Protein AF-W7W4B9-F1 (afdb_monomer_lite)

pLDDT: mean 81.24, std 14.39, range [25.38, 95.19]

Radius of gyration: 18.55 Å; chains: 1; bounding box: 47×43×53 Å

Structure (mmCIF, N/CA/C/O backbone):
data_AF-W7W4B9-F1
#
_entry.id   AF-W7W4B9-F1
#
loop_
_atom_site.group_PDB
_atom_site.id
_atom_site.type_symbol
_atom_site.label_atom_id
_atom_site.label_alt_id
_atom_site.label_comp_id
_atom_site.label_asym_id
_atom_site.label_entity_id
_atom_site.label_seq_id
_atom_site.pdbx_PDB_ins_code
_atom_site.Cartn_x
_atom_site.Cartn_y
_atom_site.Cartn_z
_atom_site.occupancy
_atom_site.B_iso_or_equiv
_atom_site.auth_seq_id
_atom_site.auth_comp_id
_atom_site.auth_asym_id
_atom_site.auth_atom_id
_atom_site.pdbx_PDB_model_num
ATOM 1 N N . MET A 1 1 ? 19.161 1.491 -32.763 1.00 29.70 1 MET A N 1
ATOM 2 C CA . MET A 1 1 ? 19.011 2.708 -31.947 1.00 29.70 1 MET A CA 1
ATOM 3 C C . MET A 1 1 ? 19.529 2.311 -30.584 1.00 29.70 1 MET A C 1
ATOM 5 O O . MET A 1 1 ? 18.905 1.480 -29.947 1.00 29.70 1 MET A O 1
ATOM 9 N N . PHE A 1 2 ? 20.767 2.697 -30.282 1.00 25.38 2 PHE A N 1
ATOM 10 C CA . PHE A 1 2 ? 21.429 2.373 -29.024 1.00 25.38 2 PHE A CA 1
ATOM 11 C C . PHE A 1 2 ? 21.145 3.534 -28.080 1.00 25.38 2 PHE A C 1
ATOM 13 O O . PHE A 1 2 ? 21.548 4.654 -28.385 1.00 25.38 2 PHE A O 1
ATOM 20 N N . GLU A 1 3 ? 20.427 3.277 -26.997 1.00 25.70 3 GLU A N 1
ATOM 21 C CA . GLU A 1 3 ? 20.441 4.154 -25.831 1.00 25.70 3 GLU A CA 1
ATOM 22 C C . GLU A 1 3 ? 21.379 3.499 -24.828 1.00 25.70 3 GLU A C 1
ATOM 24 O O . GLU A 1 3 ? 21.039 2.543 -24.136 1.00 25.70 3 GLU A O 1
ATOM 29 N N . THR A 1 4 ? 22.627 3.950 -24.873 1.00 36.91 4 THR A N 1
ATOM 30 C CA . THR A 1 4 ? 23.573 3.765 -23.786 1.00 36.91 4 THR A CA 1
ATOM 31 C C . THR A 1 4 ? 23.252 4.853 -22.773 1.00 36.91 4 THR A C 1
ATOM 33 O O . THR A 1 4 ? 23.400 6.027 -23.109 1.00 36.91 4 THR A O 1
ATOM 36 N N . ASP A 1 5 ? 22.843 4.483 -21.564 1.00 36.72 5 ASP A N 1
ATOM 37 C CA . ASP A 1 5 ? 22.956 5.380 -20.415 1.00 36.72 5 ASP A CA 1
ATOM 38 C C . ASP A 1 5 ? 24.020 4.803 -19.474 1.00 36.72 5 ASP A C 1
ATOM 40 O O . ASP A 1 5 ? 23.770 3.986 -18.588 1.00 36.72 5 ASP A O 1
ATOM 44 N N . GLU A 1 6 ? 25.271 5.145 -19.781 1.00 41.75 6 GLU A N 1
ATOM 45 C CA . GLU A 1 6 ? 26.378 5.038 -18.845 1.00 41.75 6 GLU A CA 1
ATOM 46 C C . GLU A 1 6 ? 26.352 6.293 -17.966 1.00 41.75 6 GLU A C 1
ATOM 48 O O . GLU A 1 6 ? 26.607 7.381 -18.474 1.00 41.75 6 GLU A O 1
ATOM 53 N N . GLN A 1 7 ? 26.192 6.091 -16.649 1.00 44.69 7 GLN A N 1
ATOM 54 C CA . GLN A 1 7 ? 26.568 6.983 -15.531 1.00 44.69 7 GLN A CA 1
ATOM 55 C C . GLN A 1 7 ? 25.409 7.645 -14.758 1.00 44.69 7 GLN A C 1
ATOM 57 O O . GLN A 1 7 ? 25.244 8.858 -14.814 1.00 44.69 7 GLN A O 1
ATOM 62 N N . GLN A 1 8 ? 24.792 6.906 -13.822 1.00 41.62 8 GLN A N 1
ATOM 63 C CA . GLN A 1 8 ? 25.081 7.089 -12.384 1.00 41.62 8 GLN A CA 1
ATOM 64 C C . GLN A 1 8 ? 24.391 6.047 -11.482 1.00 41.62 8 GLN A C 1
ATOM 66 O O . GLN A 1 8 ? 23.192 6.067 -11.256 1.00 41.62 8 GLN A O 1
ATOM 71 N N . ARG A 1 9 ? 25.260 5.204 -10.906 1.00 48.41 9 ARG A N 1
ATOM 72 C CA . ARG A 1 9 ? 25.080 4.162 -9.882 1.00 48.41 9 ARG A CA 1
ATOM 73 C C . ARG A 1 9 ? 24.257 2.927 -10.260 1.00 48.41 9 ARG A C 1
ATOM 75 O O . ARG A 1 9 ? 23.135 3.035 -10.735 1.00 48.41 9 ARG A O 1
ATOM 82 N N . PRO A 1 10 ? 24.770 1.734 -9.917 1.00 49.38 10 PRO A N 1
ATOM 83 C CA . PRO A 1 10 ? 23.885 0.618 -9.703 1.00 49.38 10 PRO A CA 1
ATOM 84 C C . PRO A 1 10 ? 23.052 0.909 -8.460 1.00 49.38 10 PRO A C 1
ATOM 86 O O . PRO A 1 10 ? 23.554 0.856 -7.336 1.00 49.38 10 PRO A O 1
ATOM 89 N N . THR A 1 11 ? 21.799 1.285 -8.647 1.00 60.88 11 THR A N 1
ATOM 90 C CA . THR A 1 11 ? 20.880 1.385 -7.527 1.00 60.88 11 THR A CA 1
ATOM 91 C C . THR A 1 11 ? 20.376 -0.018 -7.244 1.00 60.88 11 THR A C 1
ATOM 93 O O . THR A 1 11 ? 19.627 -0.610 -8.016 1.00 60.88 11 THR A O 1
ATOM 96 N N . GLU A 1 12 ? 20.845 -0.584 -6.134 1.00 68.38 12 GLU A N 1
ATOM 97 C CA . GLU A 1 12 ? 20.087 -1.643 -5.489 1.00 68.38 12 GLU A CA 1
ATOM 98 C C . GLU A 1 12 ? 18.736 -1.047 -5.097 1.00 68.38 12 GLU A C 1
ATOM 100 O O . GLU A 1 12 ? 18.653 -0.117 -4.292 1.00 68.38 12 GLU A O 1
ATOM 105 N N . VAL A 1 13 ? 17.677 -1.549 -5.711 1.00 71.31 13 VAL A N 1
ATOM 106 C CA . VAL A 1 13 ? 16.309 -1.141 -5.436 1.00 71.31 13 VAL A CA 1
ATOM 107 C C . VAL A 1 13 ? 15.611 -2.293 -4.745 1.00 71.31 13 VAL A C 1
ATOM 109 O O . VAL A 1 13 ? 15.636 -3.429 -5.216 1.00 71.31 13 VAL A O 1
ATOM 112 N N . VAL A 1 14 ? 14.961 -1.978 -3.627 1.00 71.62 14 VAL A N 1
ATOM 113 C CA . VAL A 1 14 ? 14.096 -2.911 -2.916 1.00 71.62 14 VAL A CA 1
ATOM 114 C C . VAL A 1 14 ? 12.692 -2.340 -2.872 1.00 71.62 14 VAL A C 1
ATOM 116 O O . VAL A 1 14 ? 12.468 -1.263 -2.318 1.00 71.62 14 VAL A O 1
ATOM 119 N N . HIS A 1 15 ? 11.733 -3.081 -3.412 1.00 77.88 15 HIS A N 1
ATOM 120 C CA . HIS A 1 15 ? 10.319 -2.770 -3.266 1.00 77.88 15 HIS A CA 1
ATOM 121 C C . HIS A 1 15 ? 9.673 -3.772 -2.322 1.00 77.88 15 HIS A C 1
ATOM 123 O O . HIS A 1 15 ? 9.819 -4.980 -2.489 1.00 77.88 15 HIS A O 1
ATOM 129 N N . PHE A 1 16 ? 8.934 -3.257 -1.342 1.00 79.88 16 PHE A N 1
ATOM 130 C CA . PHE A 1 16 ? 8.068 -4.057 -0.488 1.00 79.88 16 PHE A CA 1
ATOM 131 C C . PHE A 1 16 ? 6.633 -3.593 -0.661 1.00 79.88 16 PHE A C 1
ATOM 133 O O . PHE A 1 16 ? 6.314 -2.430 -0.417 1.00 79.88 16 PHE A O 1
ATOM 140 N N . GLN A 1 17 ? 5.765 -4.523 -1.034 1.00 83.81 17 GLN A N 1
ATOM 141 C CA . GLN A 1 17 ? 4.332 -4.290 -1.140 1.00 83.81 17 GLN A CA 1
ATOM 142 C C . GLN A 1 17 ? 3.583 -5.323 -0.313 1.00 83.81 17 GLN A C 1
ATOM 144 O O . GLN A 1 17 ? 4.064 -6.434 -0.086 1.00 83.81 17 GLN A O 1
ATOM 149 N N . MET A 1 18 ? 2.399 -4.947 0.159 1.00 87.88 18 MET A N 1
ATOM 150 C CA . MET A 1 18 ? 1.516 -5.860 0.869 1.00 87.88 18 MET A CA 1
ATOM 151 C C . MET A 1 18 ? 0.245 -6.071 0.060 1.00 87.88 18 MET A C 1
ATOM 153 O O . MET A 1 18 ? -0.570 -5.152 -0.055 1.00 87.88 18 MET A O 1
ATOM 157 N N . ALA A 1 19 ? 0.085 -7.296 -0.433 1.00 90.88 19 ALA A N 1
ATOM 158 C CA . ALA A 1 19 ? -1.160 -7.777 -1.001 1.00 90.88 19 ALA A CA 1
ATOM 159 C C . ALA A 1 19 ? -2.086 -8.290 0.103 1.00 90.88 19 ALA A C 1
ATOM 161 O O . ALA A 1 19 ? -1.649 -8.866 1.103 1.00 90.88 19 ALA A O 1
ATOM 162 N N . VAL A 1 20 ? -3.379 -8.065 -0.088 1.00 92.62 20 VAL A N 1
ATOM 163 C CA . VAL A 1 20 ? -4.467 -8.543 0.759 1.00 92.62 20 VAL A CA 1
ATOM 164 C C . VAL A 1 20 ? -5.128 -9.691 0.009 1.00 92.62 20 VAL A C 1
ATOM 166 O O . VAL A 1 20 ? -5.911 -9.483 -0.919 1.00 92.62 20 VAL A O 1
ATOM 169 N N . VAL A 1 21 ? -4.771 -10.909 0.404 1.00 92.94 21 VAL A N 1
ATOM 170 C CA . VAL A 1 21 ? -5.134 -12.146 -0.295 1.00 92.94 21 VAL A CA 1
ATOM 171 C C . VAL A 1 21 ? -6.202 -12.877 0.521 1.00 92.94 21 VAL A C 1
ATOM 173 O O . VAL A 1 21 ? -6.008 -13.040 1.725 1.00 92.94 21 VAL A O 1
ATOM 176 N N . PRO A 1 22 ? -7.325 -13.313 -0.076 1.00 93.31 22 PRO A N 1
ATOM 177 C CA . PRO A 1 22 ? -8.283 -14.189 0.599 1.00 93.31 22 PRO A CA 1
ATOM 178 C C . PRO A 1 22 ? -7.592 -15.416 1.206 1.00 93.31 22 PRO A C 1
ATOM 180 O O . PRO A 1 22 ? -6.708 -15.996 0.578 1.00 93.31 22 PRO A O 1
ATOM 183 N N . GLU A 1 23 ? -7.967 -15.798 2.428 1.00 91.56 23 GLU A N 1
ATOM 184 C CA . GLU A 1 23 ? -7.277 -16.869 3.168 1.00 91.56 23 GLU A CA 1
ATOM 185 C C . GLU A 1 23 ? -7.278 -18.209 2.410 1.00 91.56 23 GLU A C 1
ATOM 187 O O . GLU A 1 23 ? -6.280 -18.920 2.410 1.00 91.56 23 GLU A O 1
ATOM 192 N N . ASP A 1 24 ? -8.353 -18.502 1.677 1.00 91.56 24 ASP A N 1
ATOM 193 C CA . ASP A 1 24 ? -8.513 -19.696 0.841 1.00 91.56 24 ASP A CA 1
ATOM 194 C C . ASP A 1 24 ? -7.616 -19.718 -0.407 1.00 91.56 24 ASP A C 1
ATOM 196 O O . ASP A 1 24 ? -7.417 -20.776 -0.996 1.00 91.56 24 ASP A O 1
ATOM 200 N N . LYS A 1 25 ? -7.063 -18.568 -0.805 1.00 89.19 25 LYS A N 1
ATOM 201 C CA . LYS A 1 25 ? -6.185 -18.421 -1.979 1.00 89.19 25 LYS A CA 1
ATOM 202 C C . LYS A 1 25 ? -4.719 -18.216 -1.620 1.00 89.19 25 LYS A C 1
ATOM 204 O O . LYS A 1 25 ? -3.883 -18.113 -2.515 1.00 89.19 25 LYS A O 1
ATOM 209 N N . ALA A 1 26 ? -4.395 -18.139 -0.331 1.00 87.25 26 ALA A N 1
ATOM 210 C CA . ALA A 1 26 ? -3.042 -17.855 0.129 1.00 87.25 26 ALA A CA 1
ATOM 211 C C . ALA A 1 26 ? -2.035 -18.934 -0.307 1.00 87.25 26 ALA A C 1
ATOM 213 O O . ALA A 1 26 ? -0.917 -18.603 -0.694 1.00 87.25 26 ALA A O 1
ATOM 214 N N . ASP A 1 27 ? -2.451 -20.203 -0.301 1.00 85.69 27 ASP A N 1
ATOM 215 C CA . ASP A 1 27 ? -1.599 -21.341 -0.670 1.00 85.69 27 ASP A CA 1
ATOM 216 C C . ASP A 1 27 ? -1.374 -21.464 -2.189 1.00 85.69 27 ASP A C 1
ATOM 218 O O . ASP A 1 27 ? -0.415 -22.097 -2.629 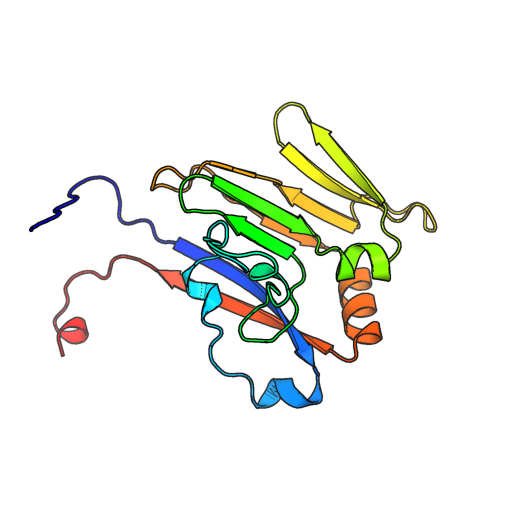1.00 85.69 27 ASP A O 1
ATOM 222 N N . GLU A 1 28 ? -2.235 -20.844 -3.000 1.00 86.06 28 GLU A N 1
ATOM 223 C CA . GLU A 1 28 ? -2.162 -20.846 -4.470 1.00 86.06 28 GLU A CA 1
ATOM 224 C C . GLU A 1 28 ? -1.475 -19.588 -5.025 1.00 86.06 28 GLU A C 1
ATOM 226 O O . GLU A 1 28 ? -1.462 -19.351 -6.236 1.00 86.06 28 GLU A O 1
ATOM 231 N N . LEU A 1 29 ? -0.922 -18.750 -4.144 1.00 83.12 29 LEU A N 1
ATOM 232 C CA . LEU A 1 29 ? -0.369 -17.464 -4.530 1.00 83.12 29 LEU A CA 1
ATOM 233 C C . LEU A 1 29 ? 0.903 -17.631 -5.376 1.00 83.12 29 LEU A C 1
ATOM 235 O O . LEU A 1 29 ? 1.907 -18.190 -4.933 1.00 83.12 29 LEU A O 1
ATOM 239 N N . GLY A 1 30 ? 0.853 -17.103 -6.599 1.00 80.12 30 GLY A N 1
ATOM 240 C CA . GLY A 1 30 ? 2.007 -16.986 -7.485 1.00 80.12 30 GLY A CA 1
ATOM 241 C C . GLY A 1 30 ? 2.908 -15.792 -7.154 1.00 80.12 30 GLY A C 1
ATOM 242 O O . GLY A 1 30 ? 2.782 -15.141 -6.118 1.00 80.12 30 GLY A O 1
ATOM 243 N N . VAL A 1 31 ? 3.826 -15.486 -8.069 1.00 78.31 31 VAL A N 1
ATOM 244 C CA . VAL A 1 31 ? 4.630 -14.258 -8.001 1.00 78.31 31 VAL A CA 1
ATOM 245 C C . VAL A 1 31 ? 3.745 -13.073 -8.391 1.00 78.31 31 VAL A C 1
ATOM 247 O O . VAL A 1 31 ? 3.022 -13.156 -9.378 1.00 78.31 31 VAL A O 1
ATOM 250 N N . LEU A 1 32 ? 3.787 -11.998 -7.602 1.00 79.94 32 LEU A N 1
ATOM 251 C CA . LEU A 1 32 ? 3.046 -10.765 -7.878 1.00 79.94 32 LEU A CA 1
ATOM 252 C C . LEU A 1 32 ? 3.890 -9.851 -8.773 1.00 79.94 32 LEU A C 1
ATOM 254 O O . LEU A 1 32 ? 4.967 -9.415 -8.353 1.00 79.94 32 LEU A O 1
ATOM 258 N N . ASP A 1 33 ? 3.403 -9.560 -9.978 1.00 70.38 33 ASP A N 1
ATOM 259 C CA . ASP A 1 33 ? 4.153 -8.839 -11.018 1.00 70.38 33 ASP A CA 1
ATOM 260 C C . ASP A 1 33 ? 4.406 -7.366 -10.647 1.00 70.38 33 ASP A C 1
ATOM 262 O O . ASP A 1 33 ? 5.462 -6.800 -10.942 1.00 70.38 33 ASP A O 1
ATOM 266 N N . GLU A 1 34 ? 3.476 -6.744 -9.921 1.00 73.25 34 GLU A N 1
ATOM 267 C CA . GLU A 1 34 ? 3.523 -5.333 -9.517 1.00 73.25 34 GLU A CA 1
ATOM 268 C C . GLU A 1 34 ? 4.657 -5.028 -8.528 1.00 73.25 34 GLU A C 1
ATOM 270 O O . GLU A 1 34 ? 5.056 -3.870 -8.355 1.00 73.25 34 GLU A O 1
ATOM 275 N N . ALA A 1 35 ? 5.243 -6.064 -7.920 1.00 62.66 35 ALA A N 1
ATOM 276 C CA . ALA A 1 35 ? 6.419 -5.925 -7.074 1.00 62.66 35 ALA A CA 1
ATOM 277 C C . ALA A 1 35 ? 7.619 -5.359 -7.849 1.00 62.66 35 ALA A C 1
ATOM 279 O O . ALA A 1 35 ? 8.387 -4.588 -7.274 1.00 62.66 35 ALA A O 1
ATOM 280 N N . ALA A 1 36 ? 7.746 -5.667 -9.147 1.00 61.50 36 ALA A N 1
ATOM 281 C CA . ALA A 1 36 ? 8.843 -5.184 -9.987 1.00 61.50 36 ALA A CA 1
ATOM 282 C C . ALA A 1 36 ? 8.808 -3.665 -10.207 1.00 61.50 36 ALA A C 1
ATOM 284 O O . ALA A 1 36 ? 9.855 -3.027 -10.271 1.00 61.50 36 ALA A O 1
ATOM 285 N N . GLY A 1 37 ? 7.608 -3.082 -10.296 1.00 64.50 37 GLY A N 1
ATOM 286 C CA . GLY A 1 37 ? 7.424 -1.643 -10.501 1.00 64.50 37 GLY A CA 1
ATOM 287 C C . GLY A 1 37 ? 7.326 -0.829 -9.212 1.00 64.50 37 GLY A C 1
ATOM 288 O O . GLY A 1 37 ? 7.276 0.397 -9.272 1.00 64.50 37 GLY A O 1
ATOM 289 N N . GLY A 1 38 ? 7.220 -1.474 -8.045 1.00 72.62 38 GLY A N 1
ATOM 290 C CA . GLY A 1 38 ? 7.030 -0.757 -6.780 1.00 72.62 38 GLY A CA 1
ATOM 291 C C . GLY A 1 38 ? 5.670 -0.044 -6.651 1.00 72.62 38 GLY A C 1
ATOM 292 O O . GLY A 1 38 ? 5.399 0.559 -5.609 1.00 72.62 38 GLY A O 1
ATOM 293 N N . VAL A 1 39 ? 4.790 -0.164 -7.652 1.00 80.69 39 VAL A N 1
ATOM 294 C CA . VAL A 1 39 ? 3.498 0.520 -7.739 1.00 80.69 39 VAL A CA 1
ATOM 295 C C . VAL A 1 39 ? 2.341 -0.441 -7.982 1.00 80.69 39 VAL A C 1
ATOM 297 O O . VAL A 1 39 ? 2.478 -1.389 -8.743 1.00 80.69 39 VAL A O 1
ATOM 300 N N . VAL A 1 40 ? 1.183 -0.146 -7.387 1.00 85.81 40 VAL A N 1
ATOM 301 C CA . VAL A 1 40 ? -0.092 -0.822 -7.688 1.00 85.81 40 VAL A CA 1
ATOM 302 C C . VAL A 1 40 ? -0.581 -0.452 -9.093 1.00 85.81 40 VAL A C 1
ATOM 304 O O . VAL A 1 40 ? -1.211 -1.248 -9.778 1.00 85.81 40 VAL A O 1
ATOM 307 N N . ALA A 1 41 ? -0.313 0.774 -9.545 1.00 84.75 41 ALA A N 1
ATOM 308 C CA . ALA A 1 41 ? -0.661 1.195 -10.895 1.00 84.75 41 ALA A CA 1
ATOM 309 C C . ALA A 1 41 ? 0.411 2.099 -11.501 1.00 84.75 41 ALA A C 1
ATOM 311 O O . ALA A 1 41 ? 0.922 3.011 -10.851 1.00 84.75 41 ALA A O 1
ATOM 312 N N . TYR A 1 42 ? 0.707 1.868 -12.778 1.00 80.38 42 TYR A N 1
ATOM 313 C CA . TYR A 1 42 ? 1.674 2.650 -13.533 1.00 80.38 42 TYR A CA 1
ATOM 314 C C . TYR A 1 42 ? 0.976 3.543 -14.564 1.00 80.38 42 TYR A C 1
ATOM 316 O O . TYR A 1 42 ? 0.208 3.072 -15.401 1.00 80.38 42 TYR A O 1
ATOM 324 N N . SER A 1 43 ? 1.308 4.831 -14.524 1.00 77.75 43 SER A N 1
ATOM 325 C CA . SER A 1 43 ? 0.855 5.899 -15.414 1.00 77.75 43 SER A CA 1
ATOM 326 C C . SER A 1 43 ? -0.655 6.179 -15.397 1.00 77.75 43 SER A C 1
ATOM 328 O O . SER A 1 43 ? -1.456 5.501 -14.751 1.00 77.75 43 SER A O 1
ATOM 330 N N . VAL A 1 44 ? -1.053 7.253 -16.082 1.00 80.81 44 VAL A N 1
ATOM 331 C CA . VAL A 1 44 ? -2.462 7.557 -16.351 1.00 80.81 44 VAL A CA 1
ATOM 332 C C . VAL A 1 44 ? -2.912 6.699 -17.538 1.00 80.81 44 VAL A C 1
ATOM 334 O O . VAL A 1 44 ? -2.246 6.707 -18.577 1.00 80.81 44 VAL A O 1
ATOM 337 N N . PRO A 1 45 ? -4.059 6.001 -17.453 1.00 80.56 45 PRO A N 1
ATOM 338 C CA . PRO A 1 45 ? -4.613 5.297 -18.601 1.00 80.56 45 PRO A CA 1
ATOM 339 C C . PRO A 1 45 ? -4.772 6.234 -19.806 1.00 80.56 45 PRO A C 1
ATOM 341 O O . PRO A 1 45 ? -5.403 7.288 -19.709 1.00 80.56 45 PRO A O 1
ATOM 344 N N . THR A 1 46 ? -4.230 5.848 -20.963 1.00 81.12 46 THR A N 1
ATOM 345 C CA . THR A 1 46 ? -4.452 6.586 -22.214 1.00 81.12 46 THR A CA 1
ATOM 346 C C . THR A 1 46 ? -5.806 6.186 -22.792 1.00 81.12 46 THR A C 1
ATOM 348 O O . THR A 1 46 ? -5.991 5.052 -23.231 1.00 81.12 46 THR A O 1
ATOM 351 N N . LEU A 1 47 ? -6.769 7.110 -22.785 1.00 85.81 47 LEU A N 1
ATOM 352 C CA . LEU A 1 47 ? -8.152 6.855 -23.196 1.00 85.81 47 LEU A CA 1
ATOM 353 C C . LEU A 1 47 ? -8.492 7.692 -24.435 1.00 85.81 47 LEU A C 1
ATOM 355 O O . LEU A 1 47 ? -8.350 8.912 -24.427 1.00 85.81 47 LEU A O 1
ATOM 359 N N . GLY A 1 48 ? -8.970 7.042 -25.494 1.00 83.06 48 GLY A N 1
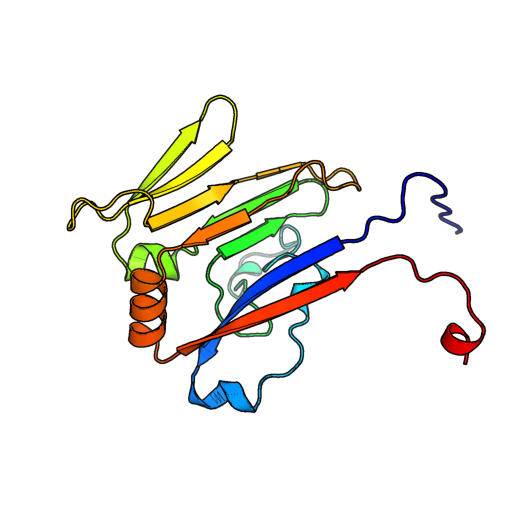ATOM 360 C CA . GLY A 1 48 ? -9.407 7.678 -26.744 1.00 83.06 48 GLY A CA 1
ATOM 361 C C . GLY A 1 48 ? -10.929 7.759 -26.917 1.00 83.06 48 GLY A C 1
ATOM 362 O O . GLY A 1 48 ? -11.409 8.383 -27.859 1.00 83.06 48 GLY A O 1
ATOM 363 N N . GLY A 1 49 ? -11.707 7.129 -26.032 1.00 88.75 49 GLY A N 1
ATOM 364 C CA . GLY A 1 49 ? -13.161 7.017 -26.145 1.00 88.75 49 GLY A CA 1
ATOM 365 C C . GLY A 1 49 ? -13.890 7.101 -24.804 1.00 88.75 49 GLY A C 1
ATOM 366 O O . GLY A 1 49 ? -13.354 6.765 -23.747 1.00 88.75 49 GLY A O 1
ATOM 367 N N . LYS A 1 50 ? -15.154 7.539 -24.844 1.00 89.31 50 LYS A N 1
ATOM 368 C CA . LYS A 1 50 ? -16.017 7.643 -23.658 1.00 89.31 50 LYS A CA 1
ATOM 369 C C . LYS A 1 50 ? -16.218 6.266 -23.013 1.00 89.31 50 LYS A C 1
ATOM 371 O O . LYS A 1 50 ? -16.616 5.324 -23.688 1.00 89.31 50 LYS A O 1
ATOM 376 N N . GLY A 1 51 ? -16.007 6.184 -21.699 1.00 87.69 51 GLY A N 1
ATOM 377 C CA . GLY A 1 51 ? -16.236 4.969 -20.908 1.00 87.69 51 GLY A CA 1
ATOM 378 C C . GLY A 1 51 ? -15.077 3.970 -20.898 1.00 87.69 51 GLY A C 1
ATOM 379 O O . GLY A 1 51 ? -15.208 2.914 -20.296 1.00 87.69 51 GLY A O 1
ATOM 380 N N . GLN A 1 52 ? -13.934 4.286 -21.511 1.00 87.19 52 GLN A N 1
ATOM 381 C CA . GLN A 1 52 ? -12.796 3.360 -21.578 1.00 87.19 52 GLN A CA 1
ATOM 382 C C . GLN A 1 52 ? -12.082 3.119 -20.234 1.00 87.19 52 GLN A C 1
ATOM 384 O O . GLN A 1 52 ? -11.325 2.164 -20.126 1.00 87.19 52 GLN A O 1
ATOM 389 N N . SER A 1 53 ? -12.353 3.921 -19.201 1.00 86.81 53 SER A N 1
ATOM 390 C CA . SER A 1 53 ? -11.871 3.695 -17.829 1.00 86.81 53 SER A CA 1
ATOM 391 C C . SER A 1 53 ? -12.876 2.988 -16.919 1.00 86.81 53 SER A C 1
ATOM 393 O O . SER A 1 53 ? -12.623 2.868 -15.727 1.00 86.81 53 SER A O 1
ATOM 395 N N . VAL A 1 54 ? -14.016 2.514 -17.438 1.00 88.50 54 VAL A N 1
ATOM 396 C CA . VAL A 1 54 ? -15.069 1.903 -16.601 1.00 88.50 54 VAL A CA 1
ATOM 397 C C . VAL A 1 54 ? -14.582 0.679 -15.817 1.00 88.50 54 VAL A C 1
ATOM 399 O O . VAL A 1 54 ? -15.075 0.420 -14.726 1.00 88.50 54 VAL A O 1
ATOM 402 N N . ASN A 1 55 ? -13.592 -0.034 -16.357 1.00 85.38 55 ASN A N 1
ATOM 403 C CA . ASN A 1 55 ? -13.001 -1.223 -15.745 1.00 85.38 55 ASN A CA 1
ATOM 404 C 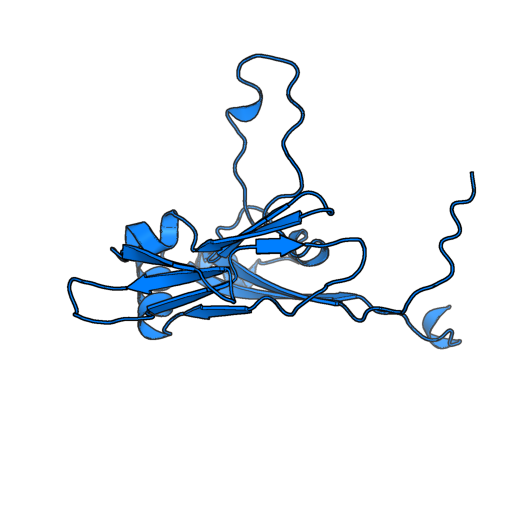C . ASN A 1 55 ? -11.616 -0.953 -15.138 1.00 85.38 55 ASN A C 1
ATOM 406 O O . ASN A 1 55 ? -10.895 -1.901 -14.849 1.00 85.38 55 ASN A O 1
ATOM 410 N N . PHE A 1 56 ? -11.200 0.311 -15.001 1.00 85.50 56 PHE A N 1
ATOM 411 C CA . PHE A 1 56 ? -9.920 0.618 -14.370 1.00 85.50 56 PHE A CA 1
ATOM 412 C C . PHE A 1 56 ? -10.015 0.329 -12.868 1.00 85.50 56 PHE A C 1
ATOM 414 O O . PHE A 1 56 ? -10.689 1.050 -12.132 1.00 85.50 56 PHE A O 1
ATOM 421 N N . ALA A 1 57 ? -9.349 -0.737 -12.436 1.00 86.38 57 ALA A N 1
ATOM 422 C CA . ALA A 1 57 ? -9.277 -1.168 -11.052 1.00 86.38 57 ALA A CA 1
ATOM 423 C C . ALA A 1 57 ? -7.803 -1.443 -10.718 1.00 86.38 57 ALA A C 1
ATOM 425 O O . ALA A 1 57 ? -7.274 -2.445 -11.184 1.00 86.38 57 ALA A O 1
ATOM 426 N N . PRO A 1 58 ? -7.113 -0.547 -9.990 1.00 87.50 58 PRO A N 1
ATOM 427 C CA . PRO A 1 58 ? -5.766 -0.837 -9.513 1.00 87.50 58 PRO A CA 1
ATOM 428 C C . PRO A 1 58 ? -5.818 -2.012 -8.527 1.00 87.50 58 PRO A C 1
ATOM 430 O O . PRO A 1 58 ? -6.696 -2.046 -7.658 1.00 87.50 58 PRO A O 1
ATOM 433 N N . ASP A 1 59 ? -4.896 -2.961 -8.664 1.00 88.62 59 ASP A N 1
ATOM 434 C CA . ASP A 1 59 ? -4.778 -4.155 -7.827 1.00 88.62 59 ASP A CA 1
ATOM 435 C C . ASP A 1 59 ? -3.333 -4.697 -7.842 1.00 88.62 59 ASP A C 1
ATOM 437 O O . ASP A 1 59 ? -2.452 -4.116 -8.472 1.00 88.62 59 ASP A O 1
ATOM 441 N N . LEU A 1 60 ? -3.071 -5.745 -7.061 1.00 86.81 60 LEU A N 1
ATOM 442 C CA . LEU A 1 60 ? -1.811 -6.488 -7.046 1.00 86.81 60 LEU A CA 1
ATOM 443 C C . LEU A 1 60 ? -2.067 -7.891 -7.595 1.00 86.81 60 LEU A C 1
ATOM 445 O O . LEU A 1 60 ? -2.441 -8.786 -6.834 1.00 86.81 60 LEU A O 1
ATOM 449 N N . SER A 1 61 ? -1.922 -8.079 -8.907 1.00 85.81 61 SER A N 1
ATOM 450 C CA . SER A 1 61 ? -2.192 -9.332 -9.621 1.00 85.81 61 SER A CA 1
ATOM 451 C C . SER A 1 61 ? -3.587 -9.898 -9.311 1.00 85.81 61 SER A C 1
ATOM 453 O O . SER A 1 61 ? -3.764 -11.092 -9.057 1.00 85.81 61 SER A O 1
ATOM 455 N N . GLY A 1 62 ? -4.595 -9.024 -9.282 1.00 86.75 62 GLY A N 1
ATOM 456 C CA . GLY A 1 62 ? -5.984 -9.343 -8.950 1.00 86.75 62 GLY A CA 1
ATOM 457 C C . GLY A 1 62 ? -6.317 -9.342 -7.452 1.00 86.75 62 GLY A C 1
ATOM 458 O O . GLY A 1 62 ? -7.461 -9.636 -7.088 1.00 86.75 62 GLY A O 1
ATOM 459 N N . TYR A 1 63 ? -5.360 -9.014 -6.579 1.00 90.12 63 TYR A N 1
ATOM 460 C CA . TYR A 1 63 ? -5.557 -8.915 -5.129 1.00 90.12 63 TYR A CA 1
ATOM 461 C C . TYR A 1 63 ? -5.608 -7.468 -4.632 1.00 90.12 63 TYR A C 1
ATOM 463 O O . TYR A 1 63 ? -5.084 -6.543 -5.245 1.00 90.12 63 TYR A O 1
ATOM 471 N N . ASP A 1 64 ? -6.243 -7.259 -3.479 1.00 91.75 64 ASP A N 1
ATOM 472 C CA . ASP A 1 64 ? -6.299 -5.936 -2.854 1.00 91.75 64 ASP A CA 1
ATOM 473 C C . ASP A 1 64 ? -4.926 -5.532 -2.279 1.00 91.75 64 ASP A C 1
ATOM 475 O O . ASP A 1 64 ? -4.012 -6.342 -2.143 1.00 91.75 64 ASP A O 1
ATOM 479 N N . TYR A 1 65 ? -4.785 -4.265 -1.895 1.00 92.25 65 TYR A N 1
ATOM 480 C CA . TYR A 1 65 ? -3.561 -3.698 -1.327 1.00 92.25 65 TYR A CA 1
ATOM 481 C C . TYR A 1 65 ? -3.869 -2.840 -0.096 1.00 92.25 65 TYR A C 1
ATOM 483 O O . TYR A 1 65 ? -4.971 -2.301 0.054 1.00 92.25 65 TYR A O 1
ATOM 491 N N . VAL A 1 66 ? -2.877 -2.679 0.785 1.00 93.00 66 VAL A N 1
ATOM 492 C CA . VAL A 1 66 ? -3.010 -1.807 1.969 1.00 93.00 66 VAL A CA 1
ATOM 493 C C . VAL A 1 66 ? -2.674 -0.353 1.636 1.00 93.00 66 VAL A C 1
ATOM 495 O O . VAL A 1 66 ? -3.428 0.554 1.983 1.00 93.00 66 VAL A O 1
ATOM 498 N N . VAL A 1 67 ? -1.563 -0.129 0.936 1.00 91.62 67 VAL A N 1
ATOM 499 C CA . VAL A 1 67 ? -1.101 1.197 0.505 1.00 91.62 67 VAL A CA 1
ATOM 500 C C . VAL A 1 67 ? -1.295 1.290 -1.004 1.00 91.62 67 VAL A C 1
ATOM 502 O O . VAL A 1 67 ? -0.752 0.470 -1.738 1.00 91.62 67 VAL A O 1
ATOM 505 N N . ALA A 1 68 ? -2.095 2.254 -1.456 1.00 90.44 68 ALA A N 1
ATOM 506 C CA . ALA A 1 68 ? -2.159 2.635 -2.859 1.00 90.44 68 ALA A CA 1
ATOM 507 C C . ALA A 1 68 ? -0.837 3.297 -3.233 1.00 90.44 68 ALA A C 1
ATOM 509 O O . ALA A 1 68 ? -0.477 4.318 -2.647 1.00 90.44 68 ALA A O 1
ATOM 510 N N . SER A 1 69 ? -0.141 2.744 -4.218 1.00 87.69 69 SER A N 1
ATOM 511 C CA . SER A 1 69 ? 1.012 3.381 -4.846 1.00 87.69 69 SER A CA 1
ATOM 512 C C . SER A 1 69 ? 0.770 3.530 -6.342 1.00 87.69 69 SER A C 1
ATOM 514 O O . SER A 1 69 ? 0.357 2.586 -7.016 1.00 87.69 69 SER A O 1
ATOM 516 N N . TRP A 1 70 ? 0.995 4.732 -6.862 1.00 87.44 70 TRP A N 1
ATOM 517 C CA . TRP A 1 70 ? 0.778 5.053 -8.269 1.00 87.44 70 TRP A CA 1
ATOM 518 C C . TRP A 1 70 ? 1.786 6.090 -8.758 1.00 87.44 70 TRP A C 1
ATOM 520 O O . TRP A 1 70 ? 2.167 6.982 -8.002 1.00 87.44 70 TRP A O 1
ATOM 530 N N . GLY A 1 71 ? 2.198 6.002 -10.020 1.00 84.75 71 GLY A N 1
ATOM 531 C CA . GLY A 1 71 ? 3.021 7.030 -10.655 1.00 84.75 71 GLY A CA 1
ATOM 532 C C . GLY A 1 71 ? 3.464 6.662 -12.060 1.00 84.75 71 GLY A C 1
ATOM 533 O O . GLY A 1 71 ? 3.078 5.621 -12.580 1.00 84.75 71 GLY A O 1
ATOM 534 N N . ASP A 1 72 ? 4.257 7.521 -12.687 1.00 79.44 72 ASP A N 1
ATOM 535 C CA . ASP A 1 72 ? 4.605 7.446 -14.114 1.00 79.44 72 ASP A CA 1
ATOM 536 C C . ASP A 1 72 ? 6.119 7.419 -14.383 1.00 79.44 72 ASP A C 1
ATOM 538 O O . ASP A 1 72 ? 6.564 7.631 -15.509 1.00 79.44 72 ASP A O 1
ATOM 542 N N . GLY A 1 73 ? 6.922 7.159 -13.349 1.00 72.50 73 GLY A N 1
ATOM 543 C CA . GLY A 1 73 ? 8.382 7.172 -13.433 1.00 72.50 73 GLY A CA 1
ATOM 544 C C . GLY A 1 73 ? 9.018 8.556 -13.325 1.00 72.50 73 GLY A C 1
ATOM 545 O O . GLY A 1 73 ? 10.230 8.612 -13.194 1.00 72.50 73 GLY A O 1
ATOM 546 N N . SER A 1 74 ? 8.245 9.648 -13.332 1.00 76.19 74 SER A N 1
ATOM 547 C CA . SER A 1 74 ? 8.732 10.987 -12.950 1.00 76.19 74 SER A CA 1
ATOM 548 C C . SER A 1 74 ? 8.323 11.342 -11.518 1.00 76.19 74 SER A C 1
ATOM 550 O O . SER A 1 74 ? 9.047 12.007 -10.772 1.00 76.19 74 SER A O 1
ATOM 552 N N . PHE A 1 75 ? 7.140 10.883 -11.116 1.00 79.88 75 PHE A N 1
ATOM 553 C CA . PHE A 1 75 ? 6.595 11.127 -9.791 1.00 79.88 75 PHE A CA 1
ATOM 554 C C . PHE A 1 75 ? 5.787 9.928 -9.310 1.00 79.88 75 PHE A C 1
ATOM 556 O O . PHE A 1 75 ? 5.018 9.341 -10.073 1.00 79.88 75 PHE A O 1
ATOM 563 N N . TYR A 1 76 ? 5.928 9.600 -8.028 1.00 84.44 76 TYR A N 1
ATOM 564 C CA . TYR A 1 76 ? 5.138 8.575 -7.357 1.00 84.44 76 TYR A CA 1
ATOM 565 C C . TYR A 1 76 ? 4.345 9.176 -6.202 1.00 84.44 76 TYR A C 1
ATOM 567 O O . TYR A 1 76 ? 4.820 10.048 -5.477 1.00 84.44 76 TYR A O 1
ATOM 575 N N . THR A 1 77 ? 3.124 8.687 -6.025 1.00 87.25 77 THR A N 1
ATOM 576 C CA . THR A 1 77 ? 2.231 9.028 -4.919 1.00 87.25 77 THR A CA 1
ATOM 577 C C . THR A 1 77 ? 1.877 7.767 -4.150 1.00 87.25 77 THR A C 1
ATOM 579 O O . THR A 1 77 ? 1.607 6.721 -4.741 1.00 87.25 77 THR A O 1
ATOM 582 N N . PHE A 1 78 ? 1.839 7.891 -2.830 1.00 89.31 78 PHE A N 1
ATOM 583 C CA . PHE A 1 78 ? 1.511 6.834 -1.896 1.00 89.31 78 PHE A CA 1
ATOM 584 C C . PHE A 1 78 ? 0.414 7.315 -0.948 1.00 89.31 78 PHE A C 1
ATOM 586 O O . PHE A 1 78 ? 0.459 8.427 -0.418 1.00 89.31 78 PHE A O 1
ATOM 593 N N . SER A 1 79 ? -0.584 6.474 -0.711 1.00 91.94 79 SER A N 1
ATOM 594 C CA . SER A 1 79 ? -1.652 6.752 0.244 1.00 91.94 79 SER A CA 1
ATOM 595 C C . SER A 1 79 ? -2.181 5.463 0.856 1.00 91.94 79 SER A C 1
ATOM 597 O O . SER A 1 79 ? -2.109 4.391 0.259 1.00 91.94 79 SER A O 1
ATOM 599 N N . LEU A 1 80 ? -2.737 5.538 2.064 1.00 93.44 80 LEU A N 1
ATOM 600 C CA . LEU A 1 80 ? -3.486 4.409 2.603 1.00 93.44 80 LEU A CA 1
ATOM 601 C C . LEU A 1 80 ? -4.718 4.179 1.720 1.00 93.44 80 LEU A C 1
ATOM 603 O O . LEU A 1 80 ? -5.443 5.126 1.412 1.00 93.44 80 LEU A O 1
ATOM 607 N N . SER A 1 81 ? -4.955 2.929 1.325 1.00 93.38 81 SER A N 1
ATOM 608 C CA . SER A 1 81 ? -6.092 2.570 0.479 1.00 93.38 81 SER A CA 1
ATOM 609 C C . SER A 1 81 ? -7.407 3.040 1.102 1.00 93.38 81 SER A C 1
ATOM 611 O O . SER A 1 81 ? -7.642 2.833 2.296 1.00 93.38 81 SER A O 1
ATOM 613 N N . GLU A 1 82 ? -8.292 3.615 0.283 1.00 91.50 82 GLU A N 1
ATOM 614 C CA . GLU A 1 82 ? -9.646 4.008 0.695 1.00 91.50 82 GLU A CA 1
ATOM 615 C C . GLU A 1 82 ? -10.391 2.858 1.359 1.00 91.50 82 GLU A C 1
ATOM 617 O O . GLU A 1 82 ? -10.982 3.019 2.425 1.00 91.50 82 GLU A O 1
ATOM 622 N N . LYS A 1 83 ? -10.239 1.650 0.810 1.00 92.56 83 LYS A N 1
ATOM 623 C CA . LYS A 1 83 ? -10.834 0.435 1.369 1.00 92.56 83 LYS A CA 1
ATOM 624 C C . LYS A 1 83 ? -10.366 0.157 2.802 1.00 92.56 83 LYS A C 1
ATOM 626 O O . LYS A 1 83 ? -11.118 -0.444 3.560 1.00 92.56 83 LYS A O 1
ATOM 631 N N . VAL A 1 84 ? -9.147 0.558 3.172 1.00 93.94 84 VAL A N 1
ATOM 632 C CA . VAL A 1 84 ? -8.565 0.308 4.499 1.00 93.94 84 VAL A CA 1
ATOM 633 C C . VAL A 1 84 ? -9.021 1.358 5.500 1.00 93.94 84 VAL A C 1
ATOM 635 O O . VAL A 1 84 ? -9.620 1.006 6.517 1.00 93.94 84 VAL A O 1
ATOM 638 N N . TRP A 1 85 ? -8.764 2.641 5.231 1.00 93.50 85 TRP A N 1
ATOM 639 C CA . TRP A 1 85 ? -9.074 3.687 6.208 1.00 93.50 85 TRP A CA 1
ATOM 640 C C . TRP A 1 85 ? -10.579 3.866 6.397 1.00 93.50 85 TRP A C 1
ATOM 642 O O . TRP A 1 85 ? -11.015 4.084 7.524 1.00 93.50 85 TRP A O 1
ATOM 652 N N . MET A 1 86 ? -11.387 3.671 5.347 1.00 94.06 86 MET A N 1
ATOM 653 C CA . MET A 1 86 ? -12.846 3.710 5.471 1.00 94.06 86 MET A CA 1
ATOM 654 C C . MET A 1 86 ? -13.380 2.526 6.281 1.00 94.06 86 MET A C 1
ATOM 656 O O . MET A 1 86 ? -14.245 2.716 7.131 1.00 94.06 86 MET A O 1
ATOM 660 N N . ALA A 1 87 ? -12.862 1.311 6.058 1.00 93.31 87 ALA A N 1
ATOM 661 C CA . ALA A 1 87 ? -13.301 0.127 6.802 1.00 93.31 87 ALA A CA 1
ATOM 662 C C . ALA A 1 87 ? -12.935 0.197 8.292 1.00 93.31 87 ALA A C 1
ATOM 664 O O . ALA A 1 87 ? -13.654 -0.341 9.131 1.00 93.31 87 ALA A O 1
ATOM 665 N N . LEU A 1 88 ? -11.821 0.853 8.619 1.00 92.75 88 LEU A N 1
ATOM 666 C CA . LEU A 1 88 ? -11.365 1.053 9.993 1.00 92.75 88 LEU A CA 1
ATOM 667 C C . LEU A 1 88 ? -11.902 2.339 10.639 1.00 92.75 88 LEU A C 1
ATOM 669 O O . LEU A 1 88 ? -11.676 2.538 11.825 1.00 92.75 88 LEU A O 1
ATOM 673 N N . GLY A 1 89 ? -12.615 3.192 9.896 1.00 92.31 89 GLY A N 1
ATOM 674 C CA . GLY A 1 89 ? -13.143 4.458 10.414 1.00 92.31 89 GLY A CA 1
ATOM 675 C C . GLY A 1 89 ? -12.064 5.496 10.740 1.00 92.31 89 GLY A C 1
ATOM 676 O O . GLY A 1 89 ? -12.277 6.350 11.598 1.00 92.31 89 GLY A O 1
ATOM 677 N N . LEU A 1 90 ? -10.908 5.427 10.075 1.00 93.62 90 LEU A N 1
ATOM 678 C CA . LEU A 1 90 ? -9.790 6.325 10.343 1.00 93.62 90 LEU A CA 1
ATOM 679 C C . LEU A 1 90 ? -10.002 7.688 9.685 1.00 93.62 90 LEU A C 1
ATOM 681 O O . LEU A 1 90 ? -10.561 7.801 8.595 1.00 93.62 90 LEU A O 1
ATOM 685 N N . THR A 1 91 ? -9.485 8.727 10.327 1.00 93.12 91 THR A N 1
ATOM 686 C CA . THR A 1 91 ? -9.513 10.099 9.825 1.00 93.12 91 THR A CA 1
ATOM 687 C C . THR A 1 91 ? -8.128 10.498 9.318 1.00 93.12 91 THR A C 1
ATOM 689 O O . THR A 1 91 ? -7.169 10.428 10.091 1.00 93.12 91 THR A O 1
ATOM 692 N N . PRO A 1 92 ? -7.991 10.927 8.049 1.00 93.00 92 PRO A N 1
ATOM 693 C CA . PRO A 1 92 ? -6.724 11.408 7.521 1.00 93.00 92 PRO A CA 1
ATOM 694 C C . PRO A 1 92 ? -6.392 12.803 8.054 1.00 93.00 92 PRO A C 1
ATOM 696 O O . PRO A 1 92 ? -7.235 13.698 8.125 1.00 93.00 92 PRO A O 1
ATOM 699 N N . ARG A 1 93 ? -5.116 13.013 8.345 1.00 90.75 93 ARG A N 1
ATOM 700 C CA . ARG A 1 93 ? -4.513 14.274 8.750 1.00 90.75 93 ARG A CA 1
ATOM 701 C C . ARG A 1 93 ? -3.229 14.465 7.955 1.00 90.75 93 ARG A C 1
ATOM 703 O O . ARG A 1 93 ? -2.275 13.700 8.082 1.00 90.75 93 ARG A O 1
ATOM 710 N N . CYS A 1 94 ? -3.223 15.494 7.116 1.00 88.00 94 CYS A N 1
ATOM 711 C CA . CYS A 1 94 ? -2.038 15.887 6.366 1.00 88.00 94 CYS A CA 1
ATOM 712 C C . CYS A 1 94 ? -1.140 16.732 7.269 1.00 88.00 94 CYS A C 1
ATOM 714 O O . CYS A 1 94 ? -1.589 17.736 7.825 1.00 88.00 94 CYS A O 1
ATOM 716 N N . LEU A 1 95 ? 0.120 16.337 7.403 1.00 86.56 95 LEU A N 1
ATOM 717 C CA . LEU A 1 95 ? 1.148 17.142 8.047 1.00 86.56 95 LEU A CA 1
ATOM 718 C C . LEU A 1 95 ? 2.043 17.709 6.945 1.00 86.56 95 LEU A C 1
ATOM 720 O O . LEU A 1 95 ? 2.639 16.950 6.183 1.00 86.56 95 LEU A O 1
ATOM 724 N N . GLY A 1 96 ? 2.078 19.038 6.836 1.00 72.06 96 GLY A N 1
ATOM 725 C CA . GLY A 1 96 ? 2.886 19.756 5.855 1.00 72.06 96 GLY A CA 1
ATOM 726 C C . GLY A 1 96 ? 3.790 20.775 6.539 1.00 72.06 96 GLY A C 1
ATOM 727 O O . GLY A 1 96 ? 3.298 21.621 7.283 1.00 72.06 96 GLY A O 1
ATOM 728 N N . ASN A 1 97 ? 5.098 20.650 6.306 1.00 66.69 97 ASN A N 1
ATOM 729 C CA . ASN A 1 97 ? 6.112 21.693 6.506 1.00 66.69 97 ASN A CA 1
ATOM 730 C C . ASN A 1 97 ? 7.412 21.258 5.802 1.00 66.69 97 ASN A C 1
ATOM 732 O O . ASN A 1 97 ? 7.644 21.670 4.671 1.00 66.69 97 ASN A O 1
ATOM 736 N N . ASP A 1 98 ? 8.181 20.354 6.422 1.00 64.81 98 ASP A N 1
ATOM 737 C CA . ASP A 1 98 ? 9.456 19.836 5.895 1.00 64.81 98 ASP A CA 1
ATOM 738 C C . ASP A 1 98 ? 9.282 18.496 5.155 1.00 64.81 98 ASP A C 1
ATOM 740 O O . ASP A 1 98 ? 9.994 18.199 4.199 1.00 64.81 98 ASP A O 1
ATOM 744 N N . GLU A 1 99 ? 8.280 17.705 5.551 1.00 66.31 99 GLU A N 1
ATOM 745 C CA . GLU A 1 99 ? 7.914 16.429 4.931 1.00 66.31 99 GLU A CA 1
ATOM 746 C C . GLU A 1 99 ? 6.436 16.460 4.522 1.00 66.31 99 GLU A C 1
ATOM 748 O O . GLU A 1 99 ? 5.582 16.940 5.272 1.00 66.31 99 GLU A O 1
ATOM 753 N N . GLN A 1 100 ? 6.117 15.947 3.329 1.00 83.62 100 GLN A N 1
ATOM 754 C CA . GLN A 1 100 ? 4.732 15.709 2.912 1.00 83.62 100 GLN A CA 1
ATOM 755 C C . GLN A 1 100 ? 4.298 14.351 3.458 1.00 83.62 100 GLN A C 1
ATOM 757 O O . GLN A 1 100 ? 4.578 13.314 2.849 1.00 83.62 100 GLN A O 1
ATOM 762 N N . ARG A 1 101 ? 3.641 14.358 4.623 1.00 88.12 101 ARG A N 1
ATOM 763 C CA . ARG A 1 101 ? 3.270 13.144 5.358 1.00 88.12 101 ARG A CA 1
ATOM 764 C C . ARG A 1 101 ? 1.762 13.041 5.566 1.00 88.12 101 ARG A C 1
ATOM 766 O O . ARG A 1 101 ? 1.102 14.013 5.934 1.00 88.12 101 ARG A O 1
ATOM 773 N N . LEU A 1 102 ? 1.228 11.837 5.384 1.00 91.56 102 LEU A N 1
ATOM 774 C CA . LEU A 1 102 ? -0.141 11.485 5.751 1.00 91.56 102 LEU A CA 1
ATOM 775 C C . LEU A 1 102 ? -0.136 10.684 7.046 1.00 91.56 102 LEU A C 1
ATOM 777 O O . LEU A 1 102 ? 0.650 9.753 7.207 1.00 91.56 102 LEU A O 1
ATOM 781 N N . VAL A 1 103 ? -1.041 11.045 7.949 1.00 92.94 103 VAL A N 1
ATOM 782 C CA . VAL A 1 103 ? -1.291 10.343 9.207 1.00 92.94 103 VAL A CA 1
ATOM 783 C C . VAL A 1 103 ? -2.773 10.009 9.289 1.00 92.94 103 VAL A C 1
ATOM 785 O O . VAL A 1 103 ? -3.606 10.826 8.916 1.00 92.94 103 VAL A O 1
ATOM 788 N N . TYR A 1 104 ? -3.107 8.819 9.766 1.00 94.44 104 TYR A N 1
ATOM 789 C CA . TYR A 1 104 ? -4.472 8.352 9.964 1.00 94.44 104 TYR A CA 1
ATOM 790 C C . TYR A 1 104 ? -4.697 8.061 11.444 1.00 94.44 104 TYR A C 1
ATOM 792 O O . TYR A 1 104 ? -3.925 7.319 12.054 1.00 94.44 104 TYR A O 1
ATOM 800 N N . ASP A 1 105 ? -5.763 8.632 11.996 1.00 94.06 105 ASP A N 1
ATOM 801 C CA . ASP A 1 105 ? -6.121 8.538 13.413 1.00 94.06 105 ASP A CA 1
ATOM 802 C C . ASP A 1 105 ? -7.484 7.880 13.607 1.00 94.06 105 ASP A C 1
ATOM 804 O O . ASP A 1 105 ? -8.362 8.011 12.756 1.00 94.06 105 ASP A O 1
ATOM 808 N N . ASP A 1 106 ? -7.697 7.253 14.759 1.00 92.56 106 ASP A N 1
ATOM 809 C CA . ASP A 1 106 ? -9.010 6.806 15.214 1.00 92.56 106 ASP A CA 1
ATOM 810 C C . ASP A 1 106 ? -9.488 7.794 16.274 1.00 92.56 106 ASP A C 1
ATOM 812 O O . ASP A 1 106 ? -9.124 7.742 17.452 1.00 92.56 106 ASP A O 1
ATOM 816 N N . LEU A 1 107 ? -10.322 8.729 15.826 1.00 88.56 107 LEU A N 1
ATOM 817 C CA . LEU A 1 107 ? -10.920 9.741 16.691 1.00 88.56 107 LEU A CA 1
ATOM 818 C C . LEU A 1 107 ? -12.002 9.160 17.617 1.00 88.56 107 LEU A C 1
ATOM 820 O O . LEU A 1 107 ? -12.429 9.842 18.549 1.00 88.56 107 LEU A O 1
ATOM 824 N N . GLY A 1 108 ? -12.459 7.928 17.368 1.00 84.88 108 GLY A N 1
ATOM 825 C CA . GLY A 1 108 ? -13.383 7.197 18.231 1.00 84.88 108 GLY A CA 1
ATOM 826 C C . GLY A 1 108 ? -12.696 6.539 19.431 1.00 84.88 108 GLY A C 1
ATOM 827 O O . GLY A 1 108 ? -13.312 6.446 20.494 1.00 84.88 108 GLY A O 1
ATOM 828 N N . LEU A 1 109 ? -11.430 6.128 19.287 1.00 84.31 109 LEU A N 1
ATOM 829 C CA . LEU A 1 109 ? -10.607 5.509 20.340 1.00 84.31 109 LEU A CA 1
ATOM 830 C C . LEU A 1 109 ? -9.490 6.420 20.894 1.00 84.31 109 LEU A C 1
ATOM 832 O O . LEU A 1 109 ? -8.597 5.951 21.591 1.00 84.31 109 LEU A O 1
ATOM 836 N N . PRO A 1 110 ? -9.652 7.749 20.797 1.00 85.75 110 PRO A N 1
ATOM 837 C CA . PRO A 1 110 ? -8.567 8.751 20.850 1.00 85.75 110 PRO A CA 1
ATOM 838 C C . PRO A 1 110 ? -7.139 8.246 20.556 1.00 85.75 110 PRO A C 1
ATOM 840 O O . PRO A 1 110 ? -6.189 8.596 21.262 1.00 85.75 110 PRO A O 1
ATOM 843 N N . GLU A 1 111 ? -6.977 7.442 19.506 1.00 89.31 111 GLU A N 1
ATOM 844 C CA . GLU A 1 111 ? -5.692 6.877 19.094 1.00 89.31 111 GLU A CA 1
ATOM 845 C C . GLU A 1 111 ? -5.154 7.615 17.870 1.00 89.31 111 GLU A C 1
ATOM 847 O O . GLU A 1 111 ? -5.847 7.804 16.870 1.00 89.31 111 GLU A O 1
ATOM 852 N N . PHE A 1 112 ? -3.890 8.028 17.939 1.00 90.56 112 PHE A N 1
ATOM 853 C CA . PHE A 1 112 ? -3.249 8.828 16.899 1.00 90.56 112 PHE A CA 1
ATOM 854 C C . PHE A 1 112 ? -2.111 8.057 16.235 1.00 90.56 112 PHE A C 1
ATOM 856 O O . PHE A 1 112 ? -1.401 7.300 16.896 1.00 90.56 112 PHE A O 1
ATOM 863 N N . GLY A 1 113 ? -1.894 8.291 14.939 1.00 87.50 113 GLY A N 1
ATOM 864 C CA . GLY A 1 113 ? -0.785 7.675 14.205 1.00 87.50 113 GLY A CA 1
ATOM 865 C C . GLY A 1 113 ? -0.971 6.182 13.943 1.00 87.50 113 GLY A C 1
ATOM 866 O O . GLY A 1 113 ? -0.001 5.427 13.934 1.00 87.50 113 GLY A O 1
ATOM 867 N N . ILE A 1 114 ? -2.213 5.744 13.725 1.00 91.81 114 ILE A N 1
ATOM 868 C CA . ILE A 1 114 ? -2.532 4.339 13.442 1.00 91.81 114 ILE A CA 1
ATOM 869 C C . ILE A 1 114 ? -1.896 3.889 12.142 1.00 91.81 114 ILE A C 1
ATOM 871 O O . ILE A 1 114 ? -1.396 2.769 12.074 1.00 91.81 114 ILE A O 1
ATOM 875 N N . ALA A 1 115 ? -1.923 4.739 11.122 1.00 93.44 115 ALA A N 1
ATOM 876 C CA . ALA A 1 115 ? -1.156 4.532 9.910 1.00 93.44 115 ALA A CA 1
ATOM 877 C C . ALA A 1 115 ? -0.522 5.843 9.475 1.00 93.44 115 ALA A C 1
ATOM 879 O O . ALA A 1 115 ? -1.158 6.893 9.518 1.00 93.44 115 ALA A O 1
ATOM 880 N N . GLU A 1 116 ? 0.731 5.791 9.054 1.00 92.94 116 GLU A N 1
ATOM 881 C CA . GLU A 1 116 ? 1.463 6.980 8.650 1.00 92.94 116 GLU A CA 1
ATOM 882 C C . GLU A 1 116 ? 2.524 6.656 7.607 1.00 92.94 116 GLU A C 1
ATOM 884 O O . GLU A 1 116 ? 3.153 5.596 7.641 1.00 92.94 116 GLU A O 1
ATOM 889 N N . GLY A 1 117 ? 2.742 7.595 6.695 1.00 89.69 117 GLY A N 1
ATOM 890 C CA . GLY A 1 117 ? 3.750 7.463 5.656 1.00 89.69 117 GLY A CA 1
ATOM 891 C C . GLY A 1 117 ? 3.880 8.715 4.806 1.00 89.69 117 GLY A C 1
ATOM 892 O O . GLY A 1 117 ? 3.092 9.660 4.917 1.00 89.69 117 GLY A O 1
ATOM 893 N N . GLU A 1 118 ? 4.920 8.733 3.985 1.00 88.25 118 GLU A N 1
ATOM 894 C CA . GLU A 1 118 ? 5.156 9.812 3.029 1.00 88.25 118 GLU A CA 1
ATOM 895 C C . GLU A 1 118 ? 4.169 9.735 1.862 1.00 88.25 118 GLU A C 1
ATOM 897 O O . GLU A 1 118 ? 3.796 8.647 1.421 1.00 88.25 118 GLU A O 1
ATOM 902 N N . VAL A 1 119 ? 3.743 10.901 1.374 1.00 85.50 119 VAL A N 1
ATOM 903 C CA . VAL A 1 119 ? 2.683 11.018 0.358 1.00 85.50 119 VAL A CA 1
ATOM 904 C C . VAL A 1 119 ? 3.220 10.939 -1.056 1.00 85.50 119 VAL A C 1
ATOM 906 O O . VAL A 1 119 ? 2.561 10.424 -1.948 1.00 85.50 119 VAL A O 1
ATOM 909 N N . SER A 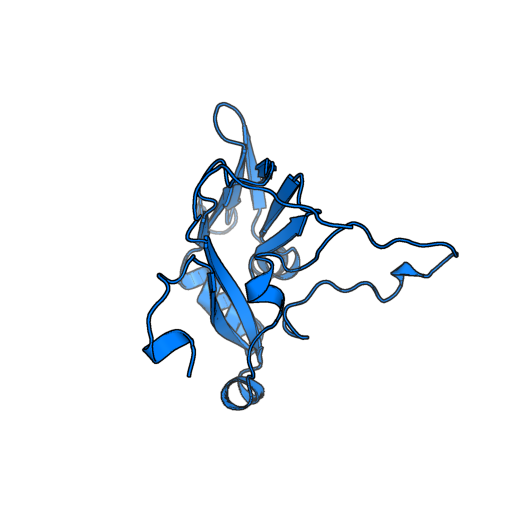1 120 ? 4.393 11.503 -1.286 1.00 81.12 120 SER A N 1
ATOM 910 C CA . SER A 1 120 ? 4.915 11.746 -2.622 1.00 81.12 120 SER A CA 1
ATOM 911 C C . SER A 1 120 ? 6.370 11.355 -2.704 1.00 81.12 120 SER A C 1
ATOM 913 O O . SER A 1 120 ? 7.050 11.226 -1.690 1.00 81.12 120 SER A O 1
ATOM 915 N N . MET A 1 121 ? 6.869 11.184 -3.913 1.00 76.00 121 MET A N 1
ATOM 916 C CA . MET A 1 121 ? 8.286 11.051 -4.162 1.00 76.00 121 MET A CA 1
ATOM 917 C C . MET A 1 121 ? 8.575 11.515 -5.579 1.00 76.00 121 MET A C 1
ATOM 919 O O . MET A 1 121 ? 7.979 11.017 -6.533 1.00 76.00 121 MET A O 1
ATOM 923 N N . GLU A 1 122 ? 9.503 12.456 -5.712 1.00 74.62 122 GLU A N 1
ATOM 924 C CA . GLU A 1 122 ? 10.089 12.773 -7.008 1.00 74.62 122 GLU A CA 1
ATOM 925 C C . GLU A 1 122 ? 11.065 11.661 -7.382 1.00 74.62 122 GLU A C 1
ATOM 927 O O . GLU A 1 122 ? 11.919 11.261 -6.582 1.00 74.62 122 GLU A O 1
ATOM 932 N N . TYR A 1 123 ? 10.905 11.140 -8.591 1.00 66.19 123 TYR A N 1
ATOM 933 C CA . TYR A 1 123 ? 11.733 10.075 -9.121 1.00 66.19 123 TYR A CA 1
ATOM 934 C C . TYR A 1 123 ? 12.244 10.534 -10.478 1.00 66.19 123 TYR A C 1
ATOM 936 O O . TYR A 1 123 ? 11.530 10.483 -11.466 1.00 66.19 123 TYR A O 1
ATOM 944 N N . TYR A 1 124 ? 13.474 11.037 -10.530 1.00 60.00 124 TYR A N 1
ATOM 945 C CA . TYR A 1 124 ? 14.129 11.377 -11.792 1.00 60.00 124 TYR A CA 1
ATOM 946 C C . TYR A 1 124 ? 15.215 10.344 -12.061 1.00 60.00 124 TYR A C 1
ATOM 948 O O . TYR A 1 124 ? 16.395 10.617 -11.867 1.00 60.00 124 TYR A O 1
ATOM 956 N N . TRP A 1 125 ? 14.795 9.117 -12.384 1.00 54.44 125 TRP A N 1
ATOM 957 C CA . TRP A 1 125 ? 15.670 7.956 -12.627 1.00 54.44 125 TRP A CA 1
ATOM 958 C C . TRP A 1 125 ? 16.581 7.537 -11.451 1.00 54.44 125 TRP A C 1
ATOM 960 O O . TRP A 1 125 ? 17.238 6.504 -11.519 1.00 54.44 125 TRP A O 1
ATOM 970 N N . GLU A 1 126 ? 16.551 8.270 -10.334 1.00 58.03 126 GLU A N 1
ATOM 971 C CA . GLU A 1 126 ? 17.160 7.926 -9.051 1.00 58.03 126 GLU A CA 1
ATOM 972 C C . GLU A 1 126 ? 16.178 8.236 -7.912 1.00 58.03 126 GLU A C 1
ATOM 974 O O . GLU A 1 126 ? 15.580 9.318 -7.839 1.00 58.03 126 GLU A O 1
ATOM 979 N N . ALA A 1 127 ? 16.026 7.274 -7.002 1.00 63.03 127 ALA A N 1
ATOM 980 C CA . ALA A 1 127 ? 15.223 7.417 -5.800 1.00 63.03 127 ALA A CA 1
ATOM 981 C C . ALA A 1 127 ? 15.849 8.458 -4.854 1.00 63.03 127 ALA A C 1
ATOM 983 O O . ALA A 1 127 ? 16.862 8.192 -4.213 1.00 63.03 127 ALA A O 1
ATOM 984 N N . GLN A 1 128 ? 15.227 9.633 -4.726 1.00 66.50 128 GLN A N 1
ATOM 985 C CA . GLN A 1 128 ? 15.759 10.727 -3.900 1.00 66.50 128 GLN A CA 1
ATOM 986 C C . GLN A 1 128 ? 15.643 10.485 -2.380 1.00 66.50 128 GLN A C 1
ATOM 988 O O . GLN A 1 128 ? 16.350 11.117 -1.597 1.00 66.50 128 GLN A O 1
ATOM 993 N N . ARG A 1 129 ? 14.745 9.592 -1.939 1.00 72.75 129 ARG A N 1
ATOM 994 C CA . ARG A 1 129 ? 14.477 9.286 -0.523 1.00 72.75 129 ARG A CA 1
ATOM 995 C C . ARG A 1 129 ? 13.832 7.916 -0.320 1.00 72.75 129 ARG A C 1
ATOM 997 O O . ARG A 1 129 ? 13.217 7.368 -1.227 1.00 72.75 129 ARG A O 1
ATOM 1004 N N . ASN A 1 130 ? 13.930 7.385 0.895 1.00 76.12 130 ASN A N 1
ATOM 1005 C CA . ASN A 1 130 ? 13.276 6.131 1.260 1.00 76.12 130 ASN A CA 1
ATOM 1006 C C . ASN A 1 130 ? 11.830 6.385 1.689 1.00 76.12 130 ASN A C 1
ATOM 1008 O O . ASN A 1 130 ? 11.593 6.899 2.779 1.00 76.12 130 ASN A O 1
ATOM 1012 N N . VAL A 1 131 ? 10.869 5.946 0.880 1.00 79.31 131 VAL A N 1
ATOM 1013 C CA . VAL A 1 131 ? 9.452 5.983 1.254 1.00 79.31 131 VAL A CA 1
ATOM 1014 C C . VAL A 1 131 ? 9.134 4.785 2.140 1.00 79.31 131 VAL A C 1
ATOM 1016 O O . VAL A 1 131 ? 9.388 3.636 1.780 1.00 79.31 131 VAL A O 1
ATOM 1019 N N . SER A 1 132 ? 8.539 5.041 3.304 1.00 84.75 132 SER A N 1
ATOM 1020 C CA . SER A 1 132 ? 8.040 3.979 4.174 1.00 84.75 132 SER A CA 1
ATOM 1021 C C . SER A 1 132 ? 6.660 4.309 4.722 1.00 84.75 132 SER A C 1
ATOM 1023 O O . SER A 1 132 ? 6.350 5.455 5.047 1.00 84.75 132 SER A O 1
ATOM 1025 N N . TRP A 1 133 ? 5.837 3.269 4.822 1.00 90.25 133 TRP A N 1
ATOM 1026 C CA . TRP A 1 133 ? 4.517 3.314 5.432 1.00 90.25 133 TRP A CA 1
ATOM 1027 C C . TRP A 1 133 ? 4.486 2.371 6.625 1.00 90.25 133 TRP A C 1
ATOM 1029 O O . TRP A 1 133 ? 5.024 1.261 6.583 1.00 90.25 133 TRP A O 1
ATOM 1039 N N . ARG A 1 134 ? 3.864 2.822 7.709 1.00 91.44 134 ARG A N 1
ATOM 1040 C CA . ARG A 1 134 ? 3.706 2.059 8.946 1.00 91.44 134 ARG A CA 1
ATOM 1041 C C . ARG A 1 134 ? 2.243 2.024 9.332 1.00 91.44 134 ARG A C 1
ATOM 1043 O O . ARG A 1 134 ? 1.517 2.981 9.087 1.00 91.44 134 ARG A O 1
ATOM 1050 N N . MET A 1 135 ? 1.830 0.918 9.939 1.00 92.62 135 MET A N 1
ATOM 1051 C CA . MET A 1 135 ? 0.480 0.736 10.452 1.00 92.62 135 MET A CA 1
ATOM 1052 C C . MET A 1 135 ? 0.507 -0.072 11.751 1.00 92.62 135 MET A C 1
ATOM 1054 O O . MET A 1 135 ? 1.328 -0.978 11.905 1.00 92.62 135 MET A O 1
ATOM 1058 N N . SER A 1 136 ? -0.400 0.239 12.676 1.00 93.19 136 SER A N 1
ATOM 1059 C CA . SER A 1 136 ? -0.600 -0.521 13.908 1.00 93.19 136 SER A CA 1
ATOM 1060 C C . SER A 1 136 ? -0.994 -1.966 13.595 1.00 93.19 136 SER A C 1
ATOM 1062 O O . SER A 1 136 ? -1.939 -2.227 12.847 1.00 93.19 136 SER A O 1
ATOM 1064 N N . ASN A 1 137 ? -0.287 -2.921 14.209 1.00 91.38 137 ASN A N 1
ATOM 1065 C CA . ASN A 1 137 ? -0.547 -4.352 14.033 1.00 91.38 137 ASN A CA 1
ATOM 1066 C C . ASN A 1 137 ? -1.974 -4.740 14.434 1.00 91.38 137 ASN A C 1
ATOM 1068 O O . ASN A 1 137 ? -2.553 -5.635 13.825 1.00 91.38 137 ASN A O 1
ATOM 1072 N N . GLU A 1 138 ? -2.535 -4.093 15.455 1.00 93.06 138 GLU A N 1
ATOM 1073 C CA . GLU A 1 138 ? -3.903 -4.355 15.903 1.00 93.06 138 GLU A CA 1
ATOM 1074 C C . GLU A 1 138 ? -4.918 -3.988 14.818 1.00 93.06 138 GLU A C 1
ATOM 1076 O O . GLU A 1 138 ? -5.753 -4.810 14.437 1.00 93.06 138 GLU A O 1
ATOM 1081 N N . HIS A 1 139 ? -4.772 -2.797 14.239 1.00 93.44 139 HIS A N 1
ATOM 1082 C CA . HIS A 1 139 ? -5.639 -2.298 13.177 1.00 93.44 139 HIS A CA 1
ATOM 1083 C C . HIS A 1 139 ? -5.476 -3.092 11.883 1.00 93.44 139 HIS A C 1
ATOM 1085 O O . HIS A 1 139 ? -6.468 -3.419 11.232 1.00 93.44 139 HIS A O 1
ATOM 1091 N N . LEU A 1 140 ? -4.241 -3.466 11.538 1.00 93.12 140 LEU A N 1
ATOM 1092 C CA . LEU A 1 140 ? -3.973 -4.320 10.385 1.00 93.12 140 LEU A CA 1
ATOM 1093 C C . LEU A 1 140 ? -4.631 -5.695 10.551 1.00 93.12 140 LEU A C 1
ATOM 1095 O O . LEU A 1 140 ? -5.316 -6.161 9.646 1.00 93.12 140 LEU A O 1
ATOM 1099 N N . ARG A 1 141 ? -4.482 -6.334 11.719 1.00 93.94 141 ARG A N 1
ATOM 1100 C CA . ARG A 1 141 ? -5.129 -7.624 12.011 1.00 93.94 141 ARG A CA 1
ATOM 1101 C C . ARG A 1 141 ? -6.645 -7.515 11.979 1.00 93.94 141 ARG A C 1
ATOM 1103 O O . ARG A 1 141 ? -7.294 -8.379 11.402 1.00 93.94 141 ARG A O 1
ATOM 1110 N N . ARG A 1 142 ? -7.204 -6.449 12.556 1.00 93.62 142 ARG A N 1
ATOM 1111 C CA . ARG A 1 142 ? -8.644 -6.177 12.513 1.00 93.62 142 ARG A CA 1
ATOM 1112 C C . ARG A 1 142 ? -9.134 -6.038 11.075 1.00 93.62 142 ARG A C 1
ATOM 1114 O O . ARG A 1 142 ? -10.145 -6.636 10.728 1.00 93.62 142 ARG A O 1
ATOM 1121 N N . TYR A 1 143 ? -8.414 -5.294 10.239 1.00 95.19 143 TYR A N 1
ATOM 1122 C CA . TYR A 1 143 ? -8.745 -5.140 8.824 1.00 95.19 143 TYR A CA 1
ATOM 1123 C C . TYR A 1 143 ? -8.717 -6.475 8.074 1.00 95.19 143 TYR A C 1
ATOM 1125 O O . TYR A 1 143 ? -9.702 -6.838 7.435 1.00 95.19 143 TYR A O 1
ATOM 1133 N N . LEU A 1 144 ? -7.627 -7.232 8.206 1.00 94.31 144 LEU A N 1
ATOM 1134 C CA . LEU A 1 144 ? -7.469 -8.547 7.583 1.00 94.31 144 LEU A CA 1
ATOM 1135 C C . LEU A 1 144 ? -8.570 -9.525 8.023 1.00 94.31 144 LEU A C 1
ATOM 1137 O O . LEU A 1 144 ? -9.190 -10.175 7.185 1.00 94.31 144 LEU A O 1
ATOM 1141 N N . TRP A 1 145 ? -8.904 -9.533 9.317 1.00 95.19 145 TRP A N 1
ATOM 1142 C CA . TRP A 1 145 ? -10.008 -10.320 9.865 1.00 95.19 145 TRP A CA 1
ATOM 1143 C C . TRP A 1 145 ? -11.366 -9.929 9.270 1.00 95.19 145 TRP A C 1
ATOM 1145 O O . TRP A 1 145 ? -12.120 -10.795 8.838 1.00 95.19 145 TRP A O 1
ATOM 1155 N N . MET A 1 146 ? -11.677 -8.628 9.190 1.00 93.12 146 MET A N 1
ATOM 1156 C CA . MET A 1 146 ? -12.922 -8.145 8.570 1.00 93.12 146 MET A CA 1
ATOM 1157 C C . MET A 1 146 ? -13.034 -8.541 7.093 1.00 93.12 146 MET A C 1
ATOM 1159 O O . MET A 1 146 ? -14.141 -8.697 6.581 1.00 93.12 146 MET A O 1
ATOM 1163 N N . ARG A 1 147 ? -11.898 -8.690 6.407 1.00 93.38 147 ARG A N 1
ATOM 1164 C CA . ARG A 1 147 ? -11.825 -9.081 4.998 1.00 93.38 147 ARG A CA 1
ATOM 1165 C C . ARG A 1 147 ? -11.791 -10.594 4.774 1.00 93.38 147 ARG A C 1
ATOM 1167 O O . ARG A 1 147 ? -11.919 -10.991 3.621 1.00 93.38 147 ARG A O 1
ATOM 1174 N N . GLY A 1 148 ? -11.622 -11.412 5.819 1.00 93.56 148 GLY A N 1
ATOM 1175 C CA . GLY A 1 148 ? -11.353 -12.849 5.664 1.00 93.56 148 GLY A CA 1
ATOM 1176 C C . GLY A 1 148 ? -10.082 -13.107 4.848 1.00 93.56 148 GLY A C 1
ATOM 1177 O O . GLY A 1 148 ? -10.059 -13.974 3.977 1.00 93.56 148 GLY A O 1
ATOM 1178 N N . ALA A 1 149 ? -9.064 -12.269 5.050 1.00 95.12 149 ALA A N 1
ATOM 1179 C CA . ALA A 1 149 ? -7.868 -12.216 4.221 1.00 95.12 149 ALA A CA 1
ATOM 1180 C C . ALA A 1 149 ? -6.595 -12.264 5.069 1.00 95.12 149 ALA A C 1
ATOM 1182 O O . ALA A 1 149 ? -6.597 -11.934 6.255 1.00 95.12 149 ALA A O 1
ATOM 1183 N N . VAL A 1 150 ? -5.483 -12.604 4.428 1.00 93.56 150 VAL A N 1
ATOM 1184 C CA . VAL A 1 150 ? -4.132 -12.549 4.981 1.00 93.56 150 VAL A CA 1
ATOM 1185 C C . VAL A 1 150 ? -3.302 -11.503 4.241 1.00 93.56 150 VAL A C 1
ATOM 1187 O O . VAL A 1 150 ? -3.499 -11.234 3.055 1.00 93.56 150 VAL A O 1
ATOM 1190 N N . GLY A 1 151 ? -2.377 -10.872 4.962 1.00 91.25 151 GLY A N 1
ATOM 1191 C CA . GLY A 1 151 ? -1.440 -9.915 4.382 1.00 91.25 151 GLY A CA 1
ATOM 1192 C C . GLY A 1 151 ? -0.192 -10.636 3.894 1.00 91.25 151 GLY A C 1
ATOM 1193 O O . GLY A 1 151 ? 0.574 -11.138 4.718 1.00 91.25 151 GLY A O 1
ATOM 1194 N N . VAL A 1 152 ? 0.039 -10.652 2.583 1.00 89.25 152 VAL A N 1
ATOM 1195 C CA . VAL A 1 152 ? 1.239 -11.248 1.988 1.00 89.25 152 VAL A CA 1
ATOM 1196 C C . VAL A 1 152 ? 2.206 -10.150 1.577 1.00 89.25 152 VAL A C 1
ATOM 1198 O O . VAL A 1 152 ? 1.841 -9.210 0.874 1.00 89.25 152 VAL A O 1
ATOM 1201 N N . ARG A 1 153 ? 3.453 -10.254 2.047 1.00 86.25 153 ARG A N 1
ATOM 1202 C CA . ARG A 1 153 ? 4.526 -9.323 1.688 1.00 86.25 153 ARG A CA 1
ATOM 1203 C C . ARG A 1 153 ? 5.199 -9.810 0.416 1.00 86.25 153 ARG A C 1
ATOM 1205 O O . ARG A 1 153 ? 5.870 -10.837 0.446 1.00 86.25 153 ARG A O 1
ATOM 1212 N N . SER A 1 154 ? 5.045 -9.049 -0.657 1.00 82.25 154 SER A N 1
ATOM 1213 C CA . SER A 1 154 ? 5.853 -9.219 -1.855 1.00 82.25 154 SER A CA 1
ATOM 1214 C C . SER A 1 154 ? 7.118 -8.38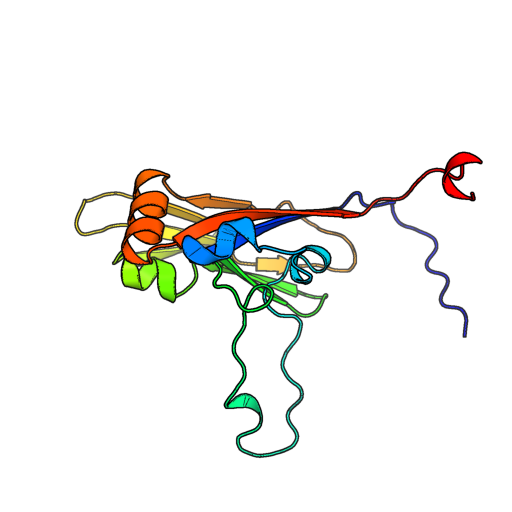7 -1.736 1.00 82.25 154 SER A C 1
ATOM 1216 O O . SER A 1 154 ? 7.071 -7.251 -1.250 1.00 82.25 154 SER A O 1
ATOM 1218 N N . PHE A 1 155 ? 8.238 -8.961 -2.160 1.00 80.62 155 PHE A N 1
ATOM 1219 C CA . PHE A 1 155 ? 9.510 -8.266 -2.232 1.00 80.62 155 PHE A CA 1
ATOM 1220 C C . PHE A 1 155 ? 10.059 -8.371 -3.648 1.00 80.62 155 PHE A C 1
ATOM 1222 O O . PHE A 1 155 ? 10.006 -9.429 -4.271 1.00 80.62 155 PHE A O 1
ATOM 1229 N N . TYR A 1 156 ? 10.617 -7.272 -4.127 1.00 78.62 156 TYR A N 1
ATOM 1230 C CA . TYR A 1 156 ? 11.423 -7.240 -5.333 1.00 78.62 156 TYR A CA 1
ATOM 1231 C C . TYR A 1 156 ? 12.773 -6.642 -4.983 1.00 78.62 156 TYR A C 1
ATOM 1233 O O . TYR A 1 156 ? 12.841 -5.644 -4.264 1.00 78.62 156 TYR A O 1
ATOM 1241 N N . TYR A 1 157 ? 13.830 -7.264 -5.486 1.00 77.38 157 TYR A N 1
ATOM 1242 C CA . TYR A 1 157 ? 15.185 -6.747 -5.422 1.00 77.38 157 TYR A CA 1
ATOM 1243 C C . TYR A 1 157 ? 15.723 -6.680 -6.847 1.00 77.38 157 TYR A C 1
ATOM 1245 O O . TYR A 1 157 ? 15.755 -7.692 -7.548 1.00 77.38 157 TYR A O 1
ATOM 1253 N N . GLY A 1 158 ? 16.127 -5.486 -7.259 1.00 73.62 158 GLY A N 1
ATOM 1254 C CA . GLY A 1 158 ? 16.852 -5.255 -8.498 1.00 73.62 158 GLY A CA 1
ATOM 1255 C C . GLY A 1 158 ? 18.200 -4.640 -8.166 1.00 73.62 158 GLY A C 1
ATOM 1256 O O . GLY A 1 158 ? 18.273 -3.721 -7.360 1.00 73.62 158 GLY A O 1
ATOM 1257 N N . GLY A 1 159 ? 19.266 -5.139 -8.773 1.00 75.31 159 GLY A N 1
ATOM 1258 C CA . GLY A 1 159 ? 20.611 -4.618 -8.574 1.00 75.31 159 GLY A CA 1
ATOM 1259 C C . GLY A 1 159 ? 21.532 -5.083 -9.695 1.00 75.31 159 GLY A C 1
ATOM 1260 O O . GLY A 1 159 ? 21.177 -6.006 -10.437 1.00 75.31 159 GLY A O 1
ATOM 1261 N N . PRO A 1 160 ? 22.705 -4.453 -9.856 1.00 73.25 160 PRO A N 1
ATOM 1262 C CA . PRO A 1 160 ? 23.728 -5.001 -10.727 1.00 73.25 160 PRO A CA 1
ATOM 1263 C C . PRO A 1 160 ? 24.152 -6.361 -10.173 1.00 73.25 160 PRO A C 1
ATOM 1265 O O . PRO A 1 160 ? 24.196 -6.578 -8.962 1.00 73.25 160 PRO A O 1
ATOM 1268 N N . VAL A 1 161 ? 24.529 -7.267 -11.055 1.00 75.25 161 VAL A N 1
ATOM 1269 C CA . VAL A 1 161 ? 25.262 -8.459 -10.649 1.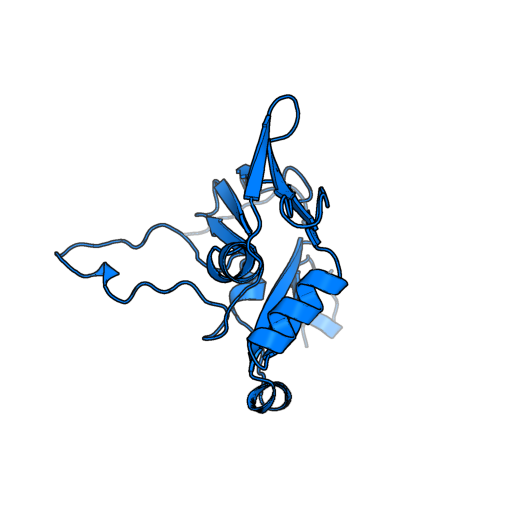00 75.25 161 VAL A CA 1
ATOM 1270 C C . VAL A 1 161 ? 26.620 -8.357 -11.313 1.00 75.25 161 VAL A C 1
ATOM 1272 O O . VAL A 1 161 ? 26.694 -8.127 -12.522 1.00 75.25 161 VAL A O 1
ATOM 1275 N N . ASP A 1 162 ? 27.684 -8.464 -10.517 1.00 79.69 162 ASP A N 1
ATOM 1276 C CA . ASP A 1 162 ? 29.037 -8.506 -11.056 1.00 79.69 162 ASP A CA 1
ATOM 1277 C C . ASP A 1 162 ? 29.152 -9.677 -12.031 1.00 79.69 162 ASP A C 1
ATOM 1279 O O . ASP A 1 162 ? 28.661 -10.782 -11.790 1.00 79.69 162 ASP A O 1
ATOM 1283 N N . ASP A 1 163 ? 29.796 -9.412 -13.158 1.00 75.94 163 ASP A N 1
ATOM 1284 C CA . ASP A 1 163 ? 29.913 -10.376 -14.235 1.00 75.94 163 ASP A CA 1
ATOM 1285 C C . ASP A 1 163 ? 30.791 -11.560 -13.801 1.00 75.94 163 ASP A C 1
ATOM 1287 O O . ASP A 1 163 ? 32.015 -11.446 -13.685 1.00 75.94 163 ASP A O 1
ATOM 1291 N N . ALA A 1 164 ? 30.154 -12.700 -13.539 1.00 82.94 164 ALA A N 1
ATOM 1292 C CA . ALA A 1 164 ? 30.794 -13.912 -13.051 1.00 82.94 164 ALA A CA 1
ATOM 1293 C C . ALA A 1 164 ? 30.440 -15.115 -13.945 1.00 82.94 164 ALA A C 1
ATOM 1295 O O . ALA A 1 164 ? 29.344 -15.163 -14.514 1.00 82.94 164 ALA A O 1
ATOM 1296 N N . PRO A 1 165 ? 31.335 -16.113 -14.086 1.00 80.06 165 PRO A N 1
ATOM 1297 C CA . PRO A 1 165 ? 31.068 -17.301 -14.894 1.00 80.06 165 PRO A CA 1
ATOM 1298 C C . PRO A 1 165 ? 29.778 -18.026 -14.492 1.00 80.06 165 PRO A C 1
ATOM 1300 O O . PRO A 1 165 ? 29.118 -18.583 -15.364 1.00 80.06 165 PRO A O 1
ATOM 1303 N N . GLU A 1 166 ? 29.397 -17.990 -13.209 1.00 79.56 166 GLU A N 1
ATOM 1304 C CA . GLU A 1 166 ? 28.155 -18.592 -12.709 1.00 79.56 166 GLU A CA 1
ATOM 1305 C C . GLU A 1 166 ? 26.882 -17.870 -13.184 1.00 79.56 166 GLU A C 1
ATOM 1307 O O . GLU A 1 166 ? 25.821 -18.482 -13.228 1.00 79.56 166 GLU A O 1
ATOM 1312 N N . VAL A 1 167 ? 26.978 -16.588 -13.552 1.00 72.75 167 VAL A N 1
ATOM 1313 C CA . VAL A 1 167 ? 25.853 -15.750 -14.013 1.00 72.75 167 VAL A CA 1
ATOM 1314 C C . VAL A 1 167 ? 25.651 -15.867 -15.530 1.00 72.75 167 VAL A C 1
ATOM 1316 O O . VAL A 1 167 ? 24.565 -15.610 -16.040 1.00 72.75 167 VAL A O 1
ATOM 1319 N N . ARG A 1 168 ? 26.693 -16.278 -16.265 1.00 72.94 168 ARG A N 1
ATOM 1320 C CA . ARG A 1 168 ? 26.680 -16.450 -17.730 1.00 72.94 168 ARG A CA 1
ATOM 1321 C C . ARG A 1 168 ? 26.223 -17.842 -18.200 1.00 72.94 168 ARG A C 1
ATOM 1323 O O . ARG A 1 168 ? 26.191 -18.065 -19.412 1.00 72.94 168 ARG A O 1
ATOM 1330 N N . ALA A 1 169 ? 25.991 -18.775 -17.274 1.00 54.19 169 ALA A N 1
ATOM 1331 C CA . ALA A 1 169 ? 25.738 -20.193 -17.545 1.00 54.19 169 ALA A CA 1
ATOM 1332 C C . ALA A 1 169 ? 24.269 -20.507 -17.863 1.00 54.19 169 ALA A C 1
ATOM 1334 O O . ALA A 1 169 ? 23.376 -19.873 -17.260 1.00 54.19 169 ALA A O 1
#

Foldseek 3Di:
DDDDDPDDDFDWDKAKWKFWAAPVCPVVDDAFPCQAVSALEEDDDDDDDPCPCVPVDRHGNPTHGQWHWYYHQQKIFIDGDPLQCVVLVWDWDFDDDPFGKIWTADPVVRGTRQKMWGTMFGHPVDGPDDTDIDHDPVSVVVSSVVVNTDIDMHMDTDGDDPDDPVVVD

Secondary structure (DSSP, 8-state):
-------S----EEEEEEEEEEGGGGGG----GGGTTTSSEES-----STTTTTT----BTTBEESEEEEE-SSEEEEEE-HHHHHHHT-EEEEEESSSEEEEEEETTTTEEEEEEEE-EEEBSSSB-S---EEE-HHHHHHHHHHHTEEEEEEEEEE------TTT--

Sequence (169 aa):
MFETDEQQRPTEVVHFQMAVVPEDKADELGVLDEAAGGVVAYSVPTLGGKGQSVNFAPDLSGYDYVVASWGDGSFYTFSLSEKVWMALGLTPRCLGNDEQRLVYDDLGLPEFGIAEGEVSMEYYWEAQRNVSWRMSNEHLRRYLWMRGAVGVRSFYYGGPVDDAPEVRA